Protein AF-A0A935MAR8-F1 (afdb_monomer)

Nearest PDB structures (foldseek):
  2vo9-assembly3_C  TM=7.949E-01  e=2.204E-04  Listeria phage A500
  6akv-assembly1_A  TM=7.842E-01  e=5.082E-04  Bacillus phage B4
  5jzx-assembly2_B  TM=2.212E-01  e=8.119E+00  Mycobacterium tuberculosis H37Rv

Radius of gyration: 14.58 Å; Cα contacts (8 Å, |Δi|>4): 106; chains: 1; bounding box: 34×27×36 Å

pLDDT: mean 90.59, std 9.89, range [45.81, 97.06]

Foldseek 3Di:
DPDPDDQLQDLVNQVFKDFDFDADPNDGDPPDDLVVVVVVLVVVPWDAQCPDPPPRDSRMTGDLPPDDSVRQSVQVVVVCDDPNHRDSDD

Solvent-accessible surface area (backbone atoms only — not comparable to full-atom values): 5633 Å² total; per-residue (Å²): 136,86,77,93,61,60,93,62,70,46,53,62,71,57,74,29,40,51,72,58,72,55,69,54,98,91,37,7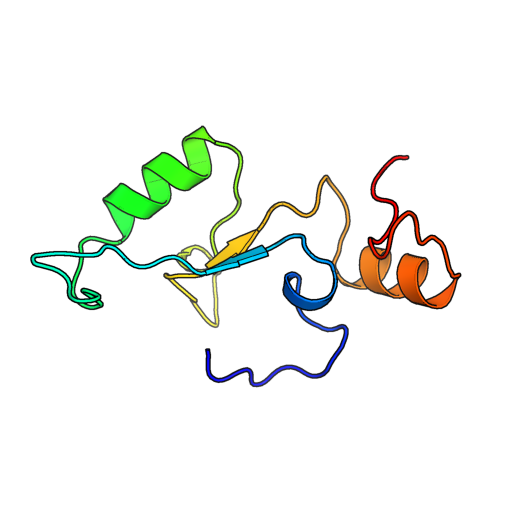9,46,88,90,58,73,63,64,64,56,48,51,56,43,42,77,75,63,35,46,53,33,50,72,43,95,65,86,57,34,70,48,33,33,36,50,58,77,90,51,52,67,67,52,54,40,49,37,48,77,70,62,40,60,54,98,92,34,55,67,72,75,132

Secondary structure (DSSP, 8-state):
----S-TTSSGGGGT-EEE---EETTEE-SSS-HHHHHHHHHHTT-EEGGGSSSS--TTEEE--TT--HHHHHHHHHTT-EETTEE----

Structure (mmCIF, N/CA/C/O backbone):
data_AF-A0A935MAR8-F1
#
_entry.id   AF-A0A935MAR8-F1
#
loop_
_atom_site.group_PDB
_atom_site.id
_atom_site.type_symbol
_atom_site.label_atom_id
_atom_site.label_alt_id
_atom_site.label_comp_id
_atom_site.label_asym_id
_atom_site.label_entity_id
_atom_site.label_seq_id
_atom_site.pdbx_PDB_ins_code
_atom_site.Cartn_x
_atom_site.Cartn_y
_atom_site.Cartn_z
_atom_site.occupancy
_atom_site.B_iso_or_equiv
_atom_site.auth_seq_id
_atom_site.auth_comp_id
_atom_site.auth_asym_id
_atom_site.auth_atom_id
_atom_site.pdbx_PDB_model_num
ATOM 1 N N . MET A 1 1 ? 7.422 -8.399 1.465 1.00 46.69 1 MET A N 1
ATOM 2 C CA . MET A 1 1 ? 7.273 -7.589 2.692 1.00 46.69 1 MET A CA 1
ATOM 3 C C . MET A 1 1 ? 8.052 -8.206 3.841 1.00 46.69 1 MET A C 1
ATOM 5 O O . MET A 1 1 ? 7.751 -9.324 4.236 1.00 46.69 1 MET A O 1
ATOM 9 N N . ILE A 1 2 ? 9.032 -7.491 4.390 1.00 45.81 2 ILE A N 1
ATOM 10 C CA . ILE A 1 2 ? 9.445 -7.687 5.786 1.00 45.81 2 ILE A CA 1
ATOM 11 C C . ILE A 1 2 ? 8.721 -6.578 6.546 1.00 45.81 2 ILE A C 1
ATOM 13 O O . ILE A 1 2 ? 9.101 -5.415 6.421 1.00 45.81 2 ILE A O 1
ATOM 17 N N . ASN A 1 3 ? 7.637 -6.893 7.257 1.00 54.66 3 ASN A N 1
ATOM 18 C CA . ASN A 1 3 ? 6.921 -5.877 8.019 1.00 54.66 3 ASN A CA 1
ATOM 19 C C . ASN A 1 3 ? 7.656 -5.620 9.345 1.00 54.66 3 ASN A C 1
ATOM 21 O O . ASN A 1 3 ? 7.883 -6.515 10.150 1.00 54.66 3 ASN A O 1
ATOM 25 N N . ARG A 1 4 ? 8.047 -4.365 9.583 1.00 68.06 4 ARG A N 1
ATOM 26 C CA . ARG A 1 4 ? 8.527 -3.903 10.900 1.00 68.06 4 ARG A CA 1
ATOM 27 C C . ARG A 1 4 ? 7.378 -3.419 11.800 1.00 68.06 4 ARG A C 1
ATOM 29 O O . ARG A 1 4 ? 7.639 -2.880 12.869 1.00 68.06 4 ARG A O 1
ATOM 36 N N . VAL A 1 5 ? 6.131 -3.582 11.353 1.00 74.00 5 VAL A N 1
ATOM 37 C CA . VAL A 1 5 ? 4.918 -3.023 11.970 1.00 74.00 5 VAL A CA 1
ATOM 38 C C . VAL A 1 5 ? 4.044 -4.123 12.564 1.00 74.00 5 VAL A C 1
ATOM 40 O O . VAL A 1 5 ? 3.977 -5.230 12.019 1.00 74.00 5 VAL A O 1
ATOM 43 N N . LYS A 1 6 ? 3.400 -3.839 13.700 1.00 82.81 6 LYS A N 1
ATOM 44 C CA . LYS A 1 6 ? 2.561 -4.815 14.408 1.00 82.81 6 LYS A CA 1
ATOM 45 C C . LYS A 1 6 ? 1.218 -4.997 13.695 1.00 82.81 6 LYS A C 1
ATOM 47 O O . LYS A 1 6 ? 0.825 -4.203 12.843 1.00 82.81 6 LYS A O 1
ATOM 52 N N . GLY A 1 7 ? 0.488 -6.048 14.070 1.00 82.31 7 GLY A N 1
ATOM 53 C CA . GLY A 1 7 ? -0.887 -6.239 13.608 1.00 82.31 7 GLY A CA 1
ATOM 54 C C . GLY A 1 7 ? -1.775 -5.047 13.985 1.00 82.31 7 GLY A C 1
ATOM 55 O O . GLY A 1 7 ? -1.760 -4.597 15.130 1.00 82.31 7 GLY A O 1
ATOM 56 N N . GLY A 1 8 ? -2.532 -4.539 13.013 1.00 84.62 8 GLY A N 1
ATOM 57 C CA . GLY A 1 8 ? -3.390 -3.360 13.148 1.00 84.62 8 GLY A CA 1
ATOM 58 C C . GLY A 1 8 ? -2.683 -2.028 12.877 1.00 84.62 8 GLY A C 1
ATOM 59 O O . GLY A 1 8 ? -3.298 -0.980 13.057 1.00 84.62 8 GLY A O 1
ATOM 60 N N . GLU A 1 9 ? -1.413 -2.047 12.462 1.00 87.81 9 GLU A N 1
ATOM 61 C CA . GLU A 1 9 ? -0.621 -0.851 12.128 1.00 87.81 9 GLU A CA 1
ATOM 62 C C . GLU A 1 9 ? -0.289 -0.759 10.628 1.00 87.81 9 GLU A C 1
ATOM 64 O O . GLU A 1 9 ? 0.535 0.056 10.223 1.00 87.81 9 GLU A O 1
ATOM 69 N N . SER A 1 10 ? -0.922 -1.587 9.793 1.00 90.69 10 SER A N 1
ATOM 70 C CA . SER A 1 10 ? -0.769 -1.572 8.337 1.00 90.69 10 SER A CA 1
ATOM 71 C C . SER A 1 10 ? -2.126 -1.612 7.641 1.00 90.69 10 SER A C 1
ATOM 73 O O . SER A 1 10 ? -3.024 -2.334 8.071 1.00 90.69 10 SER A O 1
ATOM 75 N N . SER A 1 11 ? -2.247 -0.910 6.513 1.00 92.62 11 SER A N 1
ATOM 76 C CA . SER A 1 11 ? -3.433 -0.917 5.642 1.00 92.62 11 SER A CA 1
ATOM 77 C C . SER A 1 11 ? -3.761 -2.328 5.130 1.00 92.62 11 SER A C 1
ATOM 79 O O . SER A 1 11 ? 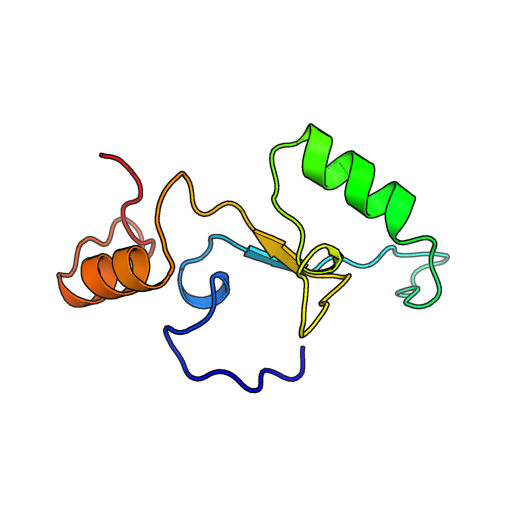-4.925 -2.690 4.963 1.00 92.62 11 SER A O 1
ATOM 81 N N . HIS A 1 12 ? -2.747 -3.197 5.011 1.00 93.38 12 HIS A N 1
ATOM 82 C CA . HIS A 1 12 ? -2.928 -4.624 4.711 1.00 93.38 12 HIS A CA 1
ATOM 83 C C . HIS A 1 12 ? -3.789 -5.349 5.753 1.00 93.38 12 HIS A C 1
ATOM 85 O O . HIS A 1 12 ? -4.494 -6.296 5.418 1.00 93.38 12 HIS A O 1
ATOM 91 N N . ASN A 1 13 ? -3.787 -4.902 7.014 1.00 92.81 13 ASN A N 1
ATOM 92 C CA . ASN A 1 13 ? -4.615 -5.499 8.068 1.00 92.81 13 ASN A CA 1
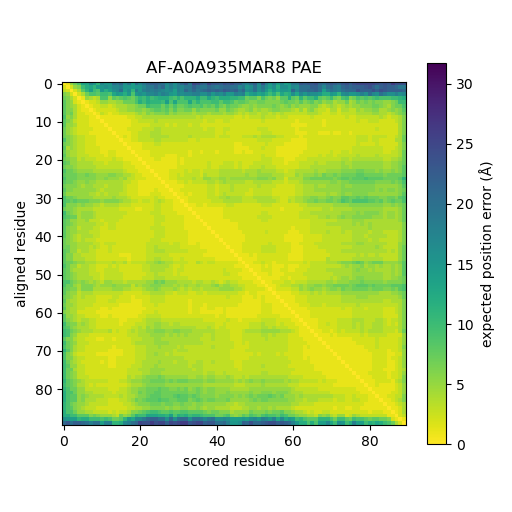ATOM 93 C C . ASN A 1 13 ? -6.104 -5.164 7.923 1.00 92.81 13 ASN A C 1
ATOM 95 O O . ASN A 1 13 ? -6.930 -5.804 8.570 1.00 92.81 13 ASN A O 1
ATOM 99 N N . PHE A 1 14 ? -6.440 -4.187 7.082 1.00 93.25 14 PHE A N 1
ATOM 100 C CA . PHE A 1 14 ? -7.804 -3.713 6.871 1.00 93.25 14 PHE A CA 1
ATOM 101 C C . PHE A 1 14 ? -8.309 -3.968 5.445 1.00 93.25 14 PHE A C 1
ATOM 103 O O . PHE A 1 14 ? -9.413 -3.550 5.105 1.00 93.25 14 PHE A O 1
ATOM 110 N N . GLY A 1 15 ? -7.530 -4.680 4.619 1.00 92.56 15 GLY A N 1
ATOM 111 C CA . GLY A 1 15 ? -7.893 -4.997 3.235 1.00 92.56 15 GLY A CA 1
ATOM 112 C C . GLY A 1 15 ? -7.871 -3.789 2.297 1.00 92.56 15 GLY A C 1
ATOM 113 O O . GLY A 1 15 ? -8.480 -3.839 1.233 1.00 92.56 15 GLY A O 1
ATOM 114 N N . THR A 1 16 ? -7.195 -2.706 2.686 1.00 94.25 16 THR A N 1
ATOM 115 C CA . THR A 1 16 ? -7.150 -1.437 1.944 1.00 94.25 16 THR A CA 1
ATOM 116 C C . THR A 1 16 ? -5.827 -1.212 1.218 1.00 94.25 16 THR A C 1
ATOM 118 O O . THR A 1 16 ? -5.599 -0.133 0.676 1.00 94.25 16 THR A O 1
ATOM 121 N N . ALA A 1 17 ? -4.947 -2.215 1.185 1.00 95.75 17 ALA A N 1
ATOM 122 C CA . ALA A 1 17 ? -3.666 -2.136 0.499 1.00 95.75 17 ALA A CA 1
ATOM 123 C C . ALA A 1 17 ? -3.325 -3.395 -0.291 1.00 95.75 17 ALA A C 1
ATOM 125 O O . ALA A 1 17 ? -3.799 -4.492 0.004 1.00 95.75 17 ALA A O 1
ATOM 126 N N . ILE A 1 18 ? -2.469 -3.202 -1.288 1.00 96.00 18 ILE A N 1
ATOM 127 C CA . ILE A 1 18 ? -1.884 -4.237 -2.129 1.00 96.00 18 ILE A CA 1
ATOM 128 C C . ILE A 1 18 ? -0.407 -3.923 -2.351 1.00 96.00 18 ILE A C 1
ATOM 130 O O . ILE A 1 18 ? -0.005 -2.763 -2.401 1.00 96.00 18 ILE A O 1
ATOM 134 N N . ASP A 1 19 ? 0.386 -4.969 -2.542 1.00 95.81 19 ASP A N 1
ATOM 135 C CA . ASP A 1 19 ? 1.757 -4.838 -3.016 1.00 95.81 19 ASP A CA 1
ATOM 136 C C . ASP A 1 19 ? 1.846 -5.455 -4.410 1.00 95.81 19 ASP A C 1
ATOM 138 O O . ASP A 1 19 ? 1.338 -6.556 -4.639 1.00 95.81 19 ASP A O 1
ATOM 142 N N . VAL A 1 20 ? 2.489 -4.756 -5.343 1.00 95.62 20 VAL A N 1
ATOM 143 C CA . VAL A 1 20 ? 2.575 -5.181 -6.747 1.00 95.62 20 VAL A CA 1
ATOM 144 C C . VAL A 1 20 ? 4.018 -5.270 -7.226 1.00 95.62 20 VAL A C 1
ATOM 146 O O . VAL A 1 20 ? 4.897 -4.522 -6.796 1.00 95.62 20 VAL A O 1
ATOM 149 N N . VAL A 1 21 ? 4.248 -6.181 -8.166 1.00 95.88 21 VAL A N 1
ATOM 150 C CA . VAL A 1 21 ? 5.518 -6.356 -8.873 1.00 95.88 21 VAL A CA 1
ATOM 151 C C . VAL A 1 21 ? 5.209 -6.785 -10.310 1.00 95.88 21 VAL A C 1
ATOM 153 O O . VAL A 1 21 ? 4.284 -7.579 -10.510 1.00 95.88 21 VAL A O 1
ATOM 156 N N . PRO A 1 22 ? 5.910 -6.261 -11.327 1.00 94.62 22 PRO A N 1
ATOM 157 C CA . PRO A 1 22 ? 5.715 -6.717 -12.693 1.00 94.62 22 PRO A CA 1
ATOM 158 C C . PRO A 1 22 ? 6.265 -8.132 -12.861 1.00 94.62 22 PRO A C 1
ATOM 160 O O . PRO A 1 22 ? 7.267 -8.509 -12.252 1.00 94.62 22 PRO A O 1
ATOM 163 N N . ILE A 1 23 ? 5.605 -8.901 -13.723 1.00 95.88 23 ILE A N 1
ATOM 164 C CA . ILE A 1 23 ? 6.064 -10.222 -14.139 1.00 95.88 23 ILE A CA 1
ATOM 165 C C . ILE A 1 23 ? 6.605 -10.110 -15.564 1.00 95.88 23 ILE A C 1
ATOM 167 O O . ILE A 1 23 ? 5.859 -9.759 -16.478 1.00 95.88 23 ILE A O 1
ATOM 171 N N . ILE A 1 24 ? 7.889 -10.411 -15.750 1.00 93.69 24 ILE A N 1
ATOM 172 C CA . ILE A 1 24 ? 8.576 -10.432 -17.046 1.00 93.69 24 ILE A CA 1
ATOM 173 C C . ILE A 1 24 ? 9.092 -11.852 -17.265 1.00 93.69 24 ILE A C 1
ATOM 175 O O . ILE A 1 24 ? 9.745 -12.419 -16.391 1.00 93.69 24 ILE A O 1
ATOM 179 N N . ASP A 1 25 ? 8.730 -12.457 -18.398 1.00 94.75 25 ASP A N 1
ATOM 180 C CA . ASP A 1 25 ? 9.087 -13.840 -18.742 1.00 94.75 25 ASP A CA 1
ATOM 181 C C . ASP A 1 25 ? 8.779 -14.848 -17.617 1.00 94.75 25 ASP A C 1
ATOM 183 O O . ASP A 1 25 ? 9.564 -15.740 -17.300 1.00 94.75 25 ASP A O 1
ATOM 187 N N . GLY A 1 26 ? 7.626 -14.668 -16.963 1.00 96.50 26 GLY A N 1
ATOM 188 C CA . GLY A 1 26 ? 7.158 -15.525 -15.870 1.00 96.50 26 GLY A CA 1
ATOM 189 C C . GLY A 1 26 ? 7.827 -15.284 -14.512 1.00 96.50 26 GLY A C 1
ATOM 190 O O . GLY A 1 26 ? 7.488 -15.971 -13.552 1.00 96.50 26 GLY A O 1
ATOM 191 N N . ASN A 1 27 ? 8.730 -14.307 -14.399 1.00 96.19 27 ASN A N 1
ATOM 192 C CA . ASN A 1 27 ? 9.461 -14.004 -13.171 1.00 96.19 27 ASN A CA 1
ATOM 193 C C . ASN A 1 27 ? 9.132 -12.607 -12.642 1.00 96.19 27 ASN A C 1
ATOM 195 O O . ASN A 1 27 ? 8.921 -11.674 -13.411 1.00 96.19 27 ASN A O 1
ATOM 199 N N . ALA A 1 28 ? 9.117 -12.454 -11.317 1.00 96.31 28 ALA A N 1
ATOM 200 C CA . ALA A 1 28 ? 8.953 -11.150 -10.684 1.00 96.31 28 ALA A CA 1
ATOM 201 C C . ALA A 1 28 ? 10.202 -10.285 -10.894 1.00 96.31 28 ALA A C 1
ATOM 203 O O . ALA A 1 28 ? 11.292 -10.653 -10.448 1.00 96.31 28 ALA A O 1
ATOM 204 N N . ASP A 1 29 ? 10.031 -9.129 -11.531 1.00 95.31 29 ASP A N 1
ATOM 205 C CA . ASP A 1 29 ? 11.108 -8.167 -11.742 1.00 95.31 29 ASP A CA 1
ATOM 206 C C . ASP A 1 29 ? 11.059 -7.045 -10.696 1.00 95.31 29 ASP A C 1
ATOM 208 O O . ASP A 1 29 ? 10.226 -6.139 -10.731 1.00 95.31 29 ASP A O 1
ATOM 212 N N . TRP A 1 30 ? 11.996 -7.103 -9.752 1.00 93.38 30 TRP A N 1
ATOM 213 C CA . TRP A 1 30 ? 12.164 -6.086 -8.7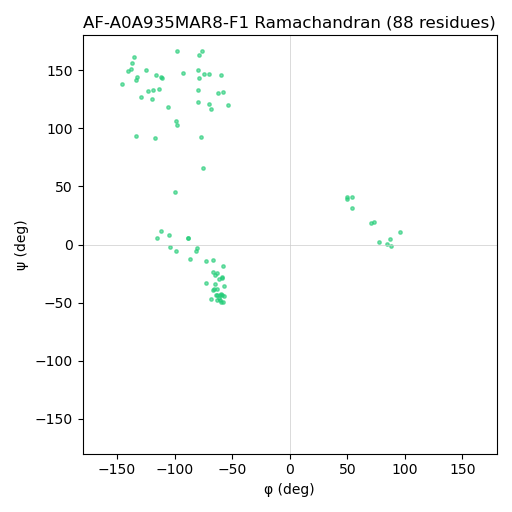13 1.00 93.38 30 TRP A CA 1
ATOM 214 C C . TRP A 1 30 ? 13.051 -4.913 -9.163 1.00 93.38 30 TRP A C 1
ATOM 216 O O . TRP A 1 30 ? 13.067 -3.872 -8.497 1.00 93.38 30 TRP A O 1
ATOM 226 N N . ASN A 1 31 ? 13.762 -5.053 -10.289 1.00 94.12 31 ASN A N 1
ATOM 227 C CA . ASN A 1 31 ? 14.624 -4.031 -10.887 1.00 94.12 31 ASN A CA 1
ATOM 228 C C . ASN A 1 31 ? 13.922 -3.305 -12.048 1.00 94.12 31 ASN A C 1
ATOM 230 O O . ASN A 1 31 ? 14.488 -3.069 -13.113 1.00 94.12 31 ASN A O 1
ATOM 234 N N . THR A 1 32 ? 12.669 -2.936 -11.809 1.00 91.62 32 THR A N 1
ATOM 235 C CA . THR A 1 32 ? 11.797 -2.298 -12.791 1.00 91.62 32 THR A CA 1
ATOM 236 C C . THR A 1 32 ? 11.754 -0.771 -12.642 1.00 91.62 32 THR A C 1
ATOM 238 O O . THR A 1 32 ? 12.133 -0.212 -11.603 1.00 91.62 32 THR A O 1
ATOM 241 N N . ASP A 1 33 ? 11.219 -0.077 -13.651 1.00 93.50 33 ASP A N 1
ATOM 242 C CA . ASP A 1 33 ? 10.859 1.336 -13.519 1.00 93.50 33 ASP A CA 1
ATOM 243 C C . ASP A 1 33 ? 9.546 1.494 -12.740 1.00 93.50 33 ASP A C 1
ATOM 245 O O . ASP A 1 33 ? 8.430 1.509 -13.269 1.00 93.50 33 ASP A O 1
ATOM 249 N N . TRP A 1 34 ? 9.707 1.671 -11.434 1.00 94.69 34 TRP A N 1
ATOM 250 C CA . TRP A 1 34 ? 8.618 1.888 -10.493 1.00 94.69 34 TRP A CA 1
ATOM 251 C C . TRP A 1 34 ? 7.745 3.115 -10.801 1.00 94.69 34 TRP A C 1
ATOM 253 O O . TRP A 1 34 ? 6.630 3.177 -10.282 1.00 94.69 34 TRP A O 1
ATOM 263 N N . ASN A 1 35 ? 8.199 4.085 -11.605 1.00 94.00 35 ASN A N 1
ATOM 264 C CA . ASN A 1 35 ? 7.398 5.269 -11.941 1.00 94.00 35 ASN A CA 1
ATOM 265 C C . ASN A 1 35 ? 6.259 4.947 -12.914 1.00 94.00 35 ASN A C 1
ATOM 267 O O . ASN A 1 35 ? 5.181 5.531 -12.800 1.00 94.00 35 ASN A O 1
ATOM 271 N N . ILE A 1 36 ? 6.462 3.995 -13.829 1.00 93.50 36 ILE A N 1
ATOM 272 C CA . ILE A 1 36 ? 5.412 3.523 -14.744 1.00 93.50 36 ILE A CA 1
ATOM 273 C C . ILE A 1 36 ? 4.281 2.879 -13.938 1.00 93.50 36 ILE A C 1
ATOM 275 O O . ILE A 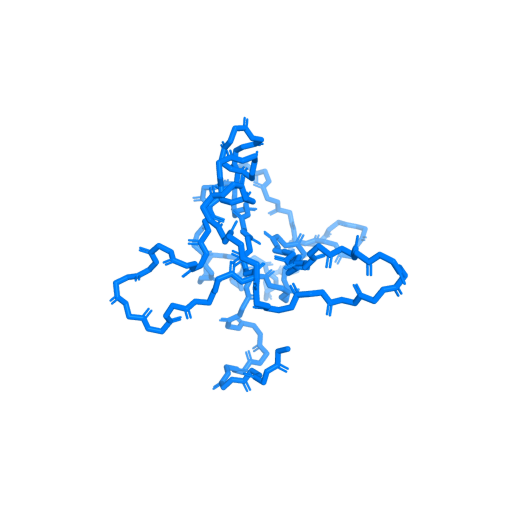1 36 ? 3.114 3.233 -14.099 1.00 93.50 36 ILE A O 1
ATOM 279 N N . ILE A 1 37 ? 4.637 1.994 -13.005 1.00 94.38 37 ILE A N 1
ATOM 280 C CA . ILE A 1 37 ? 3.682 1.314 -12.119 1.00 94.38 37 ILE A CA 1
ATOM 281 C C . ILE A 1 37 ? 2.976 2.332 -11.215 1.00 94.38 37 ILE A C 1
ATOM 283 O O . ILE A 1 37 ? 1.756 2.293 -11.059 1.00 94.38 37 ILE A O 1
ATOM 287 N N . ALA A 1 38 ? 3.733 3.286 -10.659 1.00 95.12 38 ALA A N 1
ATOM 288 C CA . ALA A 1 38 ? 3.191 4.360 -9.834 1.00 95.12 38 ALA A CA 1
ATOM 289 C C . ALA A 1 38 ? 2.127 5.177 -10.570 1.00 95.12 38 ALA A C 1
ATOM 291 O O . ALA A 1 38 ? 1.087 5.480 -9.988 1.00 95.12 38 ALA A O 1
ATOM 292 N N . LYS A 1 39 ? 2.378 5.526 -11.838 1.00 96.56 39 LYS A N 1
ATOM 293 C CA . LYS A 1 39 ? 1.441 6.293 -12.662 1.00 96.56 39 LYS A CA 1
ATOM 294 C C . LYS A 1 39 ? 0.108 5.558 -12.817 1.00 96.56 39 LYS A C 1
ATOM 296 O O . LYS A 1 39 ? -0.926 6.150 -12.531 1.00 96.56 39 LYS A O 1
ATOM 301 N N . ILE A 1 40 ? 0.145 4.275 -13.181 1.00 95.44 40 ILE A N 1
ATOM 302 C CA . ILE A 1 40 ? -1.063 3.453 -13.360 1.00 95.44 40 ILE A CA 1
ATOM 303 C C . ILE A 1 40 ? -1.850 3.359 -12.046 1.00 95.44 40 ILE A C 1
ATOM 305 O O . ILE A 1 40 ? -3.053 3.603 -12.026 1.00 95.44 40 ILE A O 1
ATOM 309 N N . GLY A 1 41 ? -1.177 3.062 -10.929 1.00 95.62 41 GLY A N 1
ATOM 310 C CA . GLY A 1 41 ? -1.843 2.973 -9.625 1.00 95.62 41 GLY A CA 1
ATOM 311 C C . GLY A 1 41 ? -2.527 4.283 -9.222 1.00 95.62 41 GLY A C 1
ATOM 312 O O . GLY A 1 41 ? -3.672 4.271 -8.774 1.00 95.62 41 GLY A O 1
ATOM 313 N N . LYS A 1 42 ? -1.868 5.425 -9.447 1.00 95.50 42 LYS A N 1
ATOM 314 C CA . LYS A 1 42 ? -2.441 6.749 -9.160 1.00 95.50 42 LYS A CA 1
ATOM 315 C C . LYS A 1 42 ? -3.624 7.098 -10.057 1.00 95.50 42 LYS A C 1
ATOM 317 O O . LYS A 1 42 ? -4.591 7.664 -9.563 1.00 95.50 42 LYS A O 1
ATOM 322 N N . GLU A 1 43 ? -3.574 6.752 -11.344 1.00 96.88 43 GLU A N 1
ATOM 323 C CA . GLU A 1 43 ? -4.704 6.934 -12.271 1.00 96.88 43 GLU A CA 1
ATOM 324 C C . GLU A 1 43 ? -5.940 6.133 -11.833 1.00 96.88 43 GLU A C 1
ATOM 326 O O . GLU A 1 43 ? -7.067 6.576 -12.039 1.00 96.88 43 GLU A O 1
ATOM 331 N N . LEU A 1 44 ? -5.735 4.997 -11.161 1.00 95.69 44 LEU A N 1
ATOM 332 C CA . LEU A 1 44 ? -6.801 4.198 -10.551 1.00 95.69 44 LEU A CA 1
ATOM 333 C C . LEU A 1 44 ? -7.255 4.723 -9.177 1.00 95.69 44 LEU A C 1
ATOM 335 O O . LEU A 1 44 ? -8.225 4.206 -8.631 1.00 95.69 44 LEU A O 1
ATOM 339 N N . GLY A 1 45 ? -6.588 5.740 -8.624 1.00 94.44 45 GLY A N 1
ATOM 340 C CA . GLY A 1 45 ? -6.928 6.374 -7.347 1.00 94.44 45 GLY A CA 1
ATOM 341 C C . GLY A 1 45 ? -6.155 5.859 -6.128 1.00 94.44 45 GLY A C 1
ATOM 342 O O . GLY A 1 45 ? -6.525 6.194 -5.004 1.00 94.44 45 GLY A O 1
ATOM 343 N N . PHE A 1 46 ? -5.104 5.050 -6.308 1.00 96.44 46 PHE A N 1
ATOM 344 C CA . PHE A 1 46 ? -4.274 4.584 -5.193 1.00 96.44 46 PHE A CA 1
ATOM 345 C C . PHE A 1 46 ? -3.280 5.660 -4.746 1.00 96.44 46 PHE A C 1
ATOM 347 O O . PHE A 1 46 ? -2.644 6.333 -5.564 1.00 96.44 46 PHE A O 1
ATOM 354 N N . SER A 1 47 ? -3.053 5.725 -3.438 1.00 94.88 47 SER A N 1
ATOM 355 C CA . SER A 1 47 ? -1.832 6.289 -2.862 1.00 94.88 47 SER A CA 1
ATOM 356 C C . SER A 1 47 ? -0.707 5.256 -2.940 1.00 94.88 47 SER A C 1
ATOM 358 O O . SER A 1 47 ? -0.961 4.053 -2.896 1.00 94.88 47 SER A O 1
ATOM 360 N N . ARG A 1 48 ? 0.550 5.701 -3.048 1.00 94.38 48 ARG A N 1
ATOM 361 C CA . ARG A 1 48 ? 1.707 4.809 -3.222 1.00 94.38 48 ARG A CA 1
ATOM 362 C C . ARG A 1 48 ? 2.755 4.997 -2.131 1.00 94.38 48 ARG A C 1
ATOM 364 O O . ARG A 1 48 ? 3.216 6.115 -1.908 1.00 94.38 48 ARG A O 1
ATOM 371 N N . GLY A 1 49 ? 3.226 3.896 -1.548 1.00 92.12 49 GLY A N 1
ATOM 372 C CA . GLY A 1 49 ? 4.243 3.911 -0.493 1.00 92.12 49 GLY A CA 1
ATOM 373 C C . GLY A 1 49 ? 5.623 4.393 -0.942 1.00 92.12 49 GLY A C 1
ATOM 374 O O . GLY A 1 49 ? 6.400 4.926 -0.151 1.00 92.12 49 GLY A O 1
ATOM 375 N N . GLY A 1 50 ? 5.933 4.293 -2.236 1.00 91.56 50 GLY A N 1
ATOM 376 C CA . GLY A 1 50 ? 7.181 4.816 -2.795 1.00 91.56 50 GLY A CA 1
ATOM 377 C C . GLY A 1 50 ? 7.298 6.345 -2.757 1.00 91.56 50 GLY A C 1
ATOM 378 O O . GLY A 1 50 ? 8.399 6.865 -2.954 1.00 91.56 50 GLY A O 1
ATOM 379 N N . ASP A 1 51 ? 6.194 7.047 -2.498 1.00 92.81 51 ASP A N 1
ATOM 380 C CA . ASP A 1 51 ? 6.138 8.508 -2.451 1.00 92.81 51 ASP A CA 1
ATOM 381 C C . ASP A 1 51 ? 6.214 9.060 -1.021 1.00 92.81 51 ASP A C 1
ATOM 383 O O . ASP A 1 51 ? 6.311 10.272 -0.840 1.00 92.81 51 ASP A O 1
ATOM 387 N N . TRP A 1 52 ? 6.208 8.191 -0.004 1.00 92.12 52 TRP A N 1
ATOM 388 C CA . TRP A 1 52 ? 6.367 8.597 1.390 1.00 92.12 52 TRP A CA 1
ATOM 389 C C . TRP A 1 52 ? 7.702 9.322 1.622 1.00 92.12 52 TRP A C 1
ATOM 391 O O . TRP A 1 52 ? 8.725 9.004 1.012 1.00 92.12 52 TRP A O 1
ATOM 401 N N . GLU A 1 53 ? 7.716 10.297 2.532 1.00 90.50 53 GLU A N 1
ATOM 402 C CA . GLU A 1 53 ? 8.926 11.076 2.843 1.00 90.50 53 GLU A CA 1
ATOM 403 C C . GLU A 1 53 ? 10.029 10.213 3.474 1.00 90.50 53 GLU A C 1
ATOM 405 O O . GLU A 1 53 ? 11.216 10.402 3.209 1.00 90.50 53 GLU A O 1
ATOM 410 N N . SER A 1 54 ? 9.633 9.218 4.269 1.00 87.75 54 SER A N 1
ATOM 411 C CA . SER A 1 54 ? 10.512 8.237 4.905 1.00 87.75 54 SER A CA 1
ATOM 412 C C . SER A 1 54 ? 9.931 6.829 4.755 1.00 87.75 54 SER A C 1
ATOM 414 O O . SER A 1 54 ? 8.754 6.671 4.448 1.00 87.75 54 SER A O 1
ATOM 416 N N . PHE A 1 55 ? 10.769 5.801 4.927 1.00 86.38 55 PHE A N 1
ATOM 417 C CA . PHE A 1 55 ? 10.370 4.389 4.802 1.00 86.38 55 PHE A CA 1
ATOM 418 C C . PHE A 1 55 ? 9.693 4.034 3.468 1.00 86.38 55 PHE A C 1
ATOM 420 O O . PHE A 1 55 ? 8.733 3.274 3.436 1.00 86.38 55 PHE A O 1
ATOM 427 N N . LYS A 1 56 ? 10.215 4.575 2.359 1.00 90.69 56 LYS A N 1
ATOM 428 C CA . LYS A 1 56 ? 9.667 4.367 1.012 1.00 90.69 56 LYS A CA 1
ATOM 429 C C . LYS A 1 56 ? 9.511 2.887 0.674 1.00 90.69 56 LYS A C 1
ATOM 431 O O . LYS A 1 56 ? 10.507 2.169 0.571 1.00 90.69 56 LYS A O 1
ATOM 436 N N . ASP A 1 57 ? 8.276 2.488 0.391 1.00 92.31 57 ASP A N 1
ATOM 437 C CA . ASP A 1 57 ? 7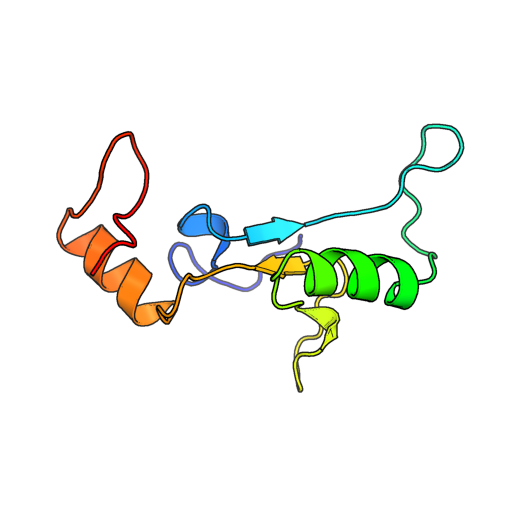.913 1.132 -0.012 1.00 92.31 57 ASP A CA 1
ATOM 438 C C . ASP A 1 57 ? 7.326 1.152 -1.430 1.00 92.31 57 ASP A C 1
ATOM 440 O O . ASP A 1 57 ? 6.147 1.424 -1.648 1.00 92.31 57 ASP A O 1
ATOM 444 N N . LYS A 1 58 ? 8.187 0.975 -2.441 1.00 94.00 58 LYS A N 1
ATOM 445 C CA . LYS A 1 58 ? 7.807 1.163 -3.855 1.00 94.00 58 LYS A CA 1
ATOM 446 C C . LYS A 1 58 ? 6.718 0.192 -4.352 1.00 94.00 58 LYS A C 1
ATOM 448 O O . LYS A 1 58 ? 5.886 0.663 -5.133 1.00 94.00 58 LYS A O 1
ATOM 453 N N . PRO A 1 59 ? 6.715 -1.096 -3.951 1.00 95.44 59 PRO A N 1
ATOM 454 C CA . PRO A 1 59 ? 5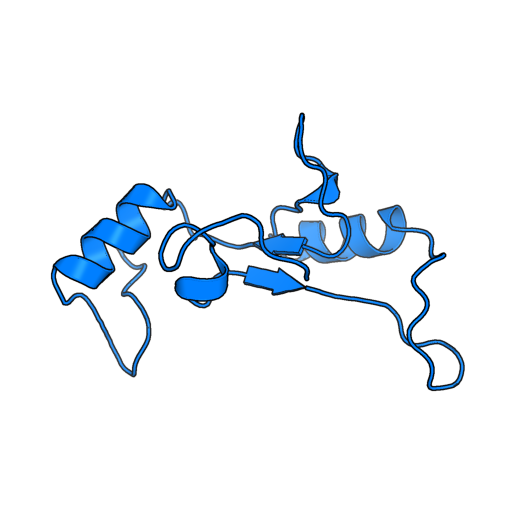.636 -2.037 -4.255 1.00 95.44 59 PRO A CA 1
ATOM 455 C C . PRO A 1 59 ? 4.277 -1.682 -3.656 1.00 95.44 59 PRO A C 1
ATOM 457 O O . PRO A 1 59 ? 3.274 -2.142 -4.191 1.00 95.44 59 PRO A O 1
ATOM 460 N N . HIS A 1 60 ? 4.238 -0.913 -2.565 1.00 95.94 60 HIS A N 1
ATOM 461 C CA . HIS A 1 60 ? 3.036 -0.703 -1.765 1.00 95.94 60 HIS A CA 1
ATOM 462 C C . HIS A 1 60 ? 2.075 0.322 -2.372 1.00 95.94 60 HIS A C 1
ATOM 464 O O . HIS A 1 60 ? 2.472 1.443 -2.714 1.00 95.94 60 HIS A O 1
ATOM 470 N N . PHE A 1 61 ? 0.795 -0.034 -2.424 1.00 97.06 61 PHE A N 1
ATOM 471 C CA . PHE A 1 61 ? -0.311 0.836 -2.810 1.00 97.06 61 PHE A CA 1
ATOM 472 C C . PHE A 1 61 ? -1.465 0.692 -1.823 1.00 97.06 61 PHE A C 1
ATOM 474 O O . PHE A 1 61 ? -1.787 -0.415 -1.395 1.00 97.06 61 PHE A O 1
ATOM 481 N N . GLU A 1 62 ? -2.124 1.801 -1.501 1.00 95.81 62 GLU A N 1
ATOM 482 C CA . GLU A 1 62 ? -3.251 1.811 -0.571 1.00 95.81 62 GLU A CA 1
ATOM 483 C C . GLU A 1 62 ? -4.381 2.752 -1.001 1.00 95.81 62 GLU A C 1
ATOM 485 O O . GLU A 1 62 ? -4.169 3.790 -1.632 1.00 95.81 62 GLU A O 1
ATOM 490 N N . MET A 1 63 ? -5.600 2.377 -0.625 1.00 94.75 63 MET A N 1
ATOM 491 C CA . MET A 1 63 ? -6.823 3.163 -0.731 1.00 94.75 63 MET A CA 1
ATOM 492 C C . MET A 1 63 ? -7.554 3.068 0.603 1.00 94.75 63 MET A C 1
ATOM 494 O O . MET A 1 63 ? -8.332 2.151 0.826 1.00 94.75 63 MET A O 1
ATOM 498 N N . ASN A 1 64 ? -7.324 4.022 1.503 1.00 91.75 64 ASN A N 1
ATOM 499 C CA . ASN A 1 64 ? -7.972 4.023 2.821 1.00 91.75 64 ASN A CA 1
ATOM 500 C C . ASN A 1 64 ? -9.334 4.745 2.833 1.00 91.75 64 ASN A C 1
ATOM 502 O O . ASN A 1 64 ? -9.921 4.930 3.895 1.00 91.75 64 ASN A O 1
ATOM 506 N N . PHE A 1 65 ? -9.833 5.175 1.666 1.00 91.00 65 PHE A N 1
ATOM 507 C CA . PHE A 1 65 ? -11.160 5.788 1.479 1.00 91.00 65 PHE A CA 1
ATOM 508 C C . PHE A 1 65 ? -11.476 6.931 2.462 1.00 91.00 65 PHE A C 1
ATOM 510 O O . PHE A 1 65 ? -12.594 7.065 2.950 1.00 91.00 65 PHE A O 1
ATOM 517 N N . GLY A 1 66 ? -10.470 7.760 2.757 1.00 90.19 66 GLY A N 1
ATOM 518 C CA . GLY A 1 66 ? -10.591 8.911 3.657 1.00 90.19 66 GLY A CA 1
ATOM 519 C C . GLY A 1 66 ? -10.357 8.612 5.141 1.00 90.19 66 GLY A C 1
ATOM 520 O O . GLY A 1 66 ? -10.385 9.544 5.939 1.00 90.19 66 GLY A O 1
ATOM 521 N N . HIS A 1 67 ? -10.087 7.361 5.520 1.00 92.12 67 HIS A N 1
ATOM 522 C CA . HIS A 1 67 ? -9.766 6.986 6.900 1.00 92.12 67 HIS A CA 1
ATOM 523 C C . HIS A 1 67 ? -8.260 6.995 7.153 1.00 92.12 67 HIS A C 1
ATOM 525 O O . HIS A 1 67 ? -7.462 6.639 6.283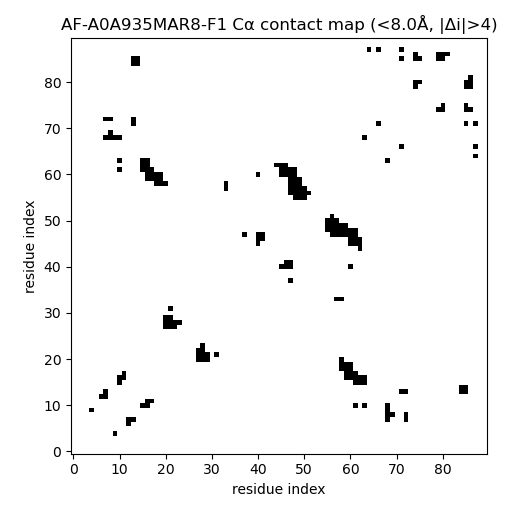 1.00 92.12 67 HIS A O 1
ATOM 531 N N . SER A 1 68 ? -7.860 7.339 8.376 1.00 92.38 68 SER A N 1
ATOM 532 C CA . SER A 1 68 ? -6.513 7.030 8.854 1.00 92.38 68 SER A CA 1
ATOM 533 C C . SER A 1 68 ? -6.411 5.563 9.296 1.00 92.38 68 SER A C 1
ATOM 535 O O . SER A 1 68 ? -7.412 4.909 9.598 1.00 92.38 68 SER A O 1
ATOM 537 N N . LEU A 1 69 ? -5.185 5.044 9.430 1.00 91.31 69 LEU A N 1
ATOM 538 C CA . LEU A 1 69 ? -4.953 3.725 10.037 1.00 91.31 69 LEU A CA 1
ATOM 539 C C . LEU A 1 69 ? -5.516 3.625 11.460 1.00 91.31 69 LEU A C 1
ATOM 541 O O . LEU A 1 69 ? -6.015 2.575 11.865 1.00 91.31 69 LEU A O 1
ATOM 545 N N . ALA A 1 70 ? -5.454 4.720 12.222 1.00 93.31 70 ALA A N 1
ATOM 546 C CA . ALA A 1 70 ? -6.012 4.766 13.566 1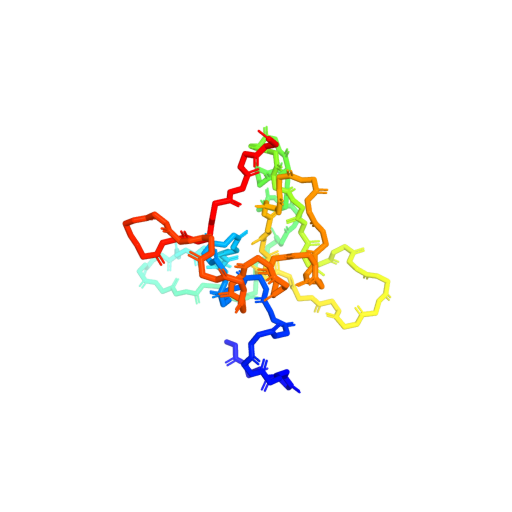.00 93.31 70 ALA A CA 1
ATOM 547 C C . ALA A 1 70 ? -7.543 4.622 13.545 1.00 93.31 70 ALA A C 1
ATOM 549 O O . ALA A 1 70 ? -8.087 3.905 14.388 1.00 93.31 70 ALA A O 1
ATOM 550 N N . ASP A 1 71 ? -8.215 5.228 12.563 1.00 94.81 71 ASP A N 1
ATOM 551 C CA . ASP A 1 71 ? -9.667 5.123 12.389 1.00 94.81 71 ASP A CA 1
ATOM 552 C C . ASP A 1 71 ? -10.079 3.708 11.982 1.00 94.81 71 ASP A C 1
ATOM 554 O O . ASP A 1 71 ? -10.978 3.134 12.597 1.00 94.81 71 ASP A O 1
ATOM 558 N N . LEU A 1 72 ? -9.389 3.106 11.007 1.00 94.81 72 LEU A N 1
ATOM 559 C CA . LEU A 1 72 ? -9.646 1.725 10.577 1.00 94.81 72 LEU A CA 1
ATOM 560 C C . LEU A 1 72 ? -9.469 0.738 11.738 1.00 94.81 72 LEU A C 1
ATOM 562 O O . LEU A 1 72 ? -10.328 -0.116 11.972 1.00 94.81 72 LEU A O 1
ATOM 566 N N . ARG A 1 73 ? -8.410 0.912 12.537 1.00 94.62 73 ARG A N 1
ATOM 567 C CA . ARG A 1 73 ? -8.182 0.123 13.754 1.00 94.62 73 ARG A CA 1
ATOM 568 C C . ARG A 1 73 ? -9.280 0.331 14.792 1.00 94.62 73 ARG A C 1
ATOM 570 O O . ARG A 1 73 ? -9.735 -0.632 15.405 1.00 94.62 73 ARG A O 1
ATOM 577 N N . SER A 1 74 ? -9.704 1.574 15.005 1.00 95.06 74 SER A N 1
ATOM 578 C CA . SER A 1 74 ? -10.784 1.897 15.941 1.00 95.06 74 SER A CA 1
ATOM 579 C C . SER A 1 74 ? -12.093 1.224 15.526 1.00 95.06 74 SER A C 1
ATOM 581 O O . SER A 1 74 ? -12.728 0.560 16.343 1.00 95.06 74 SER A O 1
ATOM 583 N N . ARG A 1 75 ? -12.452 1.302 14.240 1.00 94.56 75 ARG A N 1
ATOM 584 C CA . ARG A 1 75 ? -13.639 0.648 13.670 1.00 94.56 75 ARG A CA 1
ATOM 585 C C . ARG A 1 75 ? -13.583 -0.871 13.820 1.00 94.56 75 ARG A C 1
ATOM 587 O O . ARG A 1 75 ? -14.572 -1.470 14.237 1.00 94.56 75 ARG A O 1
ATOM 594 N N . TYR A 1 76 ? -12.424 -1.480 13.560 1.00 94.62 76 TYR A N 1
ATOM 595 C CA . TYR A 1 76 ? -12.209 -2.908 13.798 1.00 94.62 76 TYR A CA 1
ATOM 596 C C . TYR A 1 76 ? -12.464 -3.284 15.265 1.00 94.62 76 TYR A C 1
ATOM 598 O O . TYR A 1 76 ? -13.239 -4.196 15.544 1.00 94.62 76 TYR A O 1
ATOM 606 N N . ASN A 1 77 ? -11.883 -2.538 16.209 1.00 94.31 77 ASN A N 1
ATOM 607 C CA . ASN A 1 77 ? -12.051 -2.789 17.645 1.00 94.31 77 ASN A CA 1
ATOM 608 C C . ASN A 1 77 ? -13.495 -2.584 18.132 1.00 94.31 77 ASN A C 1
ATOM 610 O O . ASN A 1 77 ? -13.902 -3.198 19.113 1.00 94.31 77 ASN A O 1
ATOM 614 N N . GLN A 1 78 ? -14.270 -1.739 17.449 1.00 95.56 78 GLN A N 1
ATOM 615 C CA . GLN A 1 78 ? -15.700 -1.534 17.704 1.00 95.56 78 GLN A CA 1
ATOM 616 C C . GLN A 1 78 ? -16.589 -2.616 17.070 1.00 95.56 78 GLN A C 1
ATOM 618 O O . GLN A 1 78 ? -17.805 -2.583 17.244 1.00 95.56 78 GLN A O 1
ATOM 623 N N . GLY A 1 79 ? -16.016 -3.566 16.324 1.00 94.88 79 GLY A N 1
ATOM 624 C CA . GLY A 1 79 ? -16.775 -4.606 15.633 1.00 94.88 79 GLY A CA 1
ATOM 625 C C . GLY A 1 79 ? -17.536 -4.102 14.406 1.00 94.88 79 GLY A C 1
ATOM 626 O O . GLY A 1 79 ? -18.461 -4.773 13.955 1.00 94.88 79 GLY A O 1
ATOM 627 N N . LEU A 1 80 ? -17.154 -2.948 13.842 1.00 95.00 80 LEU A N 1
ATOM 628 C CA . LEU A 1 80 ? -17.732 -2.405 12.607 1.00 95.00 80 LEU A CA 1
ATOM 629 C C . LEU A 1 80 ? -17.212 -3.178 11.389 1.00 95.00 80 LEU A C 1
ATOM 631 O O . LEU A 1 80 ? -16.469 -2.651 10.557 1.00 95.00 80 LEU A O 1
ATOM 635 N N . ILE A 1 81 ? -17.588 -4.453 11.319 1.00 93.69 81 ILE A N 1
ATOM 636 C CA . ILE A 1 81 ? -17.155 -5.430 10.326 1.00 93.69 81 ILE A CA 1
ATOM 637 C C . ILE A 1 81 ? -18.369 -5.917 9.537 1.00 93.69 81 ILE A C 1
ATOM 639 O O . ILE A 1 81 ? -19.384 -6.300 10.120 1.00 93.69 81 ILE A O 1
ATOM 643 N N . ARG A 1 82 ? -18.251 -5.959 8.209 1.00 93.31 82 ARG A N 1
ATOM 644 C CA . ARG A 1 82 ? -19.222 -6.593 7.312 1.00 93.31 82 ARG A CA 1
ATOM 645 C C . ARG A 1 82 ? -18.486 -7.544 6.380 1.00 93.31 82 ARG A C 1
ATOM 647 O O . ARG A 1 82 ? -17.506 -7.148 5.758 1.00 93.31 82 ARG A O 1
ATOM 654 N N . ASP A 1 83 ? -18.932 -8.795 6.318 1.00 92.12 83 ASP A N 1
ATOM 655 C CA . ASP A 1 83 ? -18.346 -9.841 5.464 1.00 92.12 83 ASP A CA 1
ATOM 656 C C . ASP A 1 83 ? -16.829 -10.042 5.668 1.00 92.12 83 ASP A C 1
ATOM 658 O O . ASP A 1 83 ? -16.099 -10.375 4.742 1.00 92.12 83 ASP A O 1
ATOM 662 N N . GLY A 1 84 ? -16.340 -9.814 6.894 1.00 87.38 84 GLY A N 1
ATOM 663 C CA . GLY A 1 84 ? -14.916 -9.913 7.235 1.00 87.38 84 GLY A CA 1
ATOM 664 C C . GLY A 1 84 ? -14.086 -8.656 6.949 1.00 87.38 84 GLY A C 1
ATOM 665 O O . GLY A 1 84 ? -12.897 -8.646 7.254 1.00 87.38 84 GLY A O 1
ATOM 666 N N . TYR A 1 85 ? -14.696 -7.583 6.437 1.00 90.50 85 TYR A N 1
ATOM 667 C CA . TYR A 1 85 ? -14.025 -6.318 6.134 1.00 90.50 85 TYR A CA 1
ATOM 668 C C . TYR A 1 85 ? -14.472 -5.197 7.068 1.00 90.50 85 TYR A C 1
ATOM 670 O O . TYR A 1 85 ? -15.648 -5.097 7.423 1.00 90.50 85 TYR A O 1
ATOM 678 N N . VAL A 1 86 ? -13.542 -4.310 7.435 1.00 93.25 86 VAL A N 1
ATOM 679 C CA . VAL A 1 86 ? -13.881 -3.082 8.166 1.00 93.25 86 VAL A CA 1
ATOM 680 C C . VAL A 1 86 ? -14.789 -2.216 7.300 1.00 93.25 86 VAL A C 1
ATOM 682 O O . VAL A 1 86 ? -14.479 -1.947 6.138 1.00 93.25 86 VAL A O 1
ATOM 685 N N . ILE A 1 87 ? -15.903 -1.764 7.875 1.00 91.44 87 ILE A N 1
ATOM 686 C CA . ILE A 1 87 ? -16.852 -0.870 7.213 1.00 91.44 87 ILE A CA 1
ATOM 687 C C . ILE A 1 87 ? -16.197 0.500 7.020 1.00 91.44 87 ILE A C 1
ATOM 689 O O . ILE A 1 87 ? -15.877 1.203 7.983 1.00 91.44 87 ILE A O 1
ATOM 693 N N . GLN A 1 88 ? -16.032 0.880 5.755 1.00 82.12 88 GLN A N 1
ATOM 694 C CA . GLN A 1 88 ? -15.342 2.103 5.327 1.00 82.12 88 GLN A CA 1
ATOM 695 C C . GLN A 1 88 ? -16.301 3.214 4.874 1.00 82.12 88 GLN A C 1
ATOM 697 O O . GLN A 1 88 ? -15.860 4.318 4.567 1.00 82.12 88 GLN A O 1
ATOM 702 N N . THR A 1 89 ? -17.613 2.960 4.863 1.00 73.50 89 THR A N 1
ATOM 703 C CA . THR A 1 89 ? -18.618 3.996 4.599 1.00 73.50 89 THR A CA 1
ATOM 704 C C . THR A 1 89 ? -18.774 4.923 5.809 1.00 73.50 89 THR A C 1
ATOM 706 O O . THR A 1 89 ? -18.605 4.497 6.961 1.00 73.50 89 THR A O 1
ATOM 709 N N . ALA A 1 90 ? -19.055 6.197 5.524 1.00 57.16 90 ALA A N 1
ATOM 710 C CA . ALA A 1 90 ? -19.500 7.180 6.508 1.00 57.16 90 ALA A CA 1
ATOM 711 C C . ALA A 1 90 ? -20.913 6.854 7.006 1.00 57.16 90 ALA A C 1
ATOM 713 O O . ALA A 1 90 ? -21.708 6.328 6.191 1.00 57.16 90 ALA A O 1
#

Sequence (90 aa):
MINRVKGGESSHNFGTAIDVVPIIDGNADWNTDWNIIAKIGKELGFSRGGDWESFKDKPHFEMNFGHSLADLRSRYNQGLIRDGYVIQTA

Mean predicted aligned error: 4.23 Å